Protein AF-A0A532C6H3-F1 (afdb_monomer_lite)

Secondary structure (DSSP, 8-state):
-EEEEEETTEEEEEEEEEPTTS-EEEEEE-GGGTTSSTT-B---TT--BSSHHHHHHHHHHHHHHHHHHHHHHHHTT-----

pLDDT: mean 78.3, std 17.03, range [35.47, 93.5]

Structure (mmCIF, N/CA/C/O backbone):
data_AF-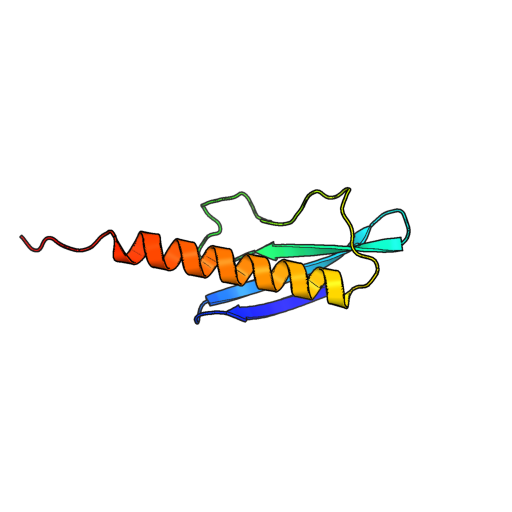A0A532C6H3-F1
#
_entry.id   AF-A0A532C6H3-F1
#
loop_
_atom_site.group_PDB
_atom_site.id
_atom_site.type_symbol
_atom_site.label_atom_id
_atom_site.label_alt_id
_atom_site.label_comp_id
_atom_site.label_asym_id
_atom_site.label_entity_id
_atom_site.label_seq_id
_atom_site.pdbx_PDB_ins_code
_atom_site.Cartn_x
_atom_site.Cartn_y
_atom_site.Cartn_z
_atom_site.occupancy
_atom_site.B_iso_or_equiv
_atom_site.auth_seq_id
_atom_site.auth_comp_id
_atom_site.auth_asym_id
_atom_site.auth_atom_id
_atom_site.pdbx_PDB_model_num
ATOM 1 N N . MET A 1 1 ? 4.369 -8.504 -4.920 1.00 89.62 1 MET A N 1
ATOM 2 C CA . MET A 1 1 ? 4.399 -8.926 -3.507 1.00 89.62 1 MET A CA 1
ATOM 3 C C . MET A 1 1 ? 3.153 -8.415 -2.811 1.00 89.62 1 MET A C 1
ATOM 5 O O . MET A 1 1 ? 2.847 -7.238 -2.949 1.00 89.62 1 MET A O 1
ATOM 9 N N . THR A 1 2 ? 2.449 -9.277 -2.083 1.00 92.25 2 THR A N 1
ATOM 10 C CA . THR A 1 2 ? 1.298 -8.877 -1.262 1.00 92.25 2 THR A CA 1
ATOM 11 C C . THR A 1 2 ? 1.658 -9.053 0.201 1.00 92.25 2 THR A C 1
ATOM 13 O O . THR A 1 2 ? 2.180 -10.097 0.581 1.00 92.25 2 THR A O 1
ATOM 16 N N . GLU A 1 3 ? 1.376 -8.043 1.011 1.00 92.88 3 GLU A N 1
ATOM 17 C CA . GLU A 1 3 ? 1.640 -8.037 2.445 1.00 92.88 3 GLU A CA 1
ATOM 18 C C . GLU A 1 3 ? 0.367 -7.641 3.190 1.00 92.88 3 GLU A C 1
ATOM 20 O O . GLU A 1 3 ? -0.419 -6.818 2.723 1.00 92.88 3 GLU A O 1
ATOM 25 N N . THR A 1 4 ? 0.131 -8.262 4.343 1.00 93.50 4 THR A N 1
ATOM 26 C CA . THR A 1 4 ? -0.957 -7.873 5.241 1.00 93.50 4 THR A CA 1
ATOM 27 C C . THR A 1 4 ? -0.359 -7.196 6.460 1.00 93.50 4 THR A C 1
ATOM 29 O O . THR A 1 4 ? 0.467 -7.778 7.157 1.00 93.50 4 THR A O 1
ATOM 32 N N . CYS A 1 5 ? -0.822 -5.986 6.734 1.00 91.94 5 CYS A N 1
ATOM 33 C CA . CYS A 1 5 ? -0.420 -5.160 7.859 1.00 91.94 5 CYS A CA 1
ATOM 34 C C . CYS A 1 5 ? -1.657 -4.788 8.688 1.00 91.94 5 CYS A C 1
ATOM 36 O O . CYS A 1 5 ? -2.799 -4.976 8.260 1.00 91.94 5 CYS A O 1
ATOM 38 N N . TYR A 1 6 ? -1.434 -4.195 9.859 1.00 91.75 6 TYR A N 1
ATOM 39 C CA . TYR A 1 6 ? -2.506 -3.654 10.690 1.00 91.75 6 TYR A CA 1
ATOM 40 C C . TYR A 1 6 ? -2.217 -2.202 11.055 1.00 91.75 6 TYR A C 1
ATOM 42 O O . TYR A 1 6 ? -1.088 -1.838 11.386 1.00 91.75 6 TYR A O 1
ATOM 50 N N . ALA A 1 7 ? -3.248 -1.367 11.005 1.00 90.06 7 ALA A N 1
ATOM 51 C CA . ALA A 1 7 ? -3.197 0.016 11.459 1.00 90.06 7 ALA A CA 1
ATOM 52 C C . ALA A 1 7 ? -4.508 0.347 12.170 1.00 90.06 7 ALA A C 1
ATOM 54 O O . ALA A 1 7 ? -5.572 -0.012 11.680 1.00 90.06 7 ALA A O 1
ATOM 55 N N . LYS A 1 8 ? -4.439 0.996 13.342 1.00 87.62 8 LYS A N 1
ATOM 56 C CA . LYS A 1 8 ? -5.626 1.359 14.148 1.00 87.62 8 LYS A CA 1
ATOM 57 C C . LYS A 1 8 ? -6.582 0.170 14.402 1.00 87.62 8 LYS A C 1
ATOM 59 O O . LYS A 1 8 ? -7.795 0.332 14.414 1.00 87.62 8 LYS A O 1
ATOM 64 N N . GLY A 1 9 ? -6.035 -1.041 14.557 1.00 88.69 9 GLY A N 1
ATOM 65 C CA . GLY A 1 9 ? -6.820 -2.272 14.746 1.00 88.69 9 GLY A CA 1
ATOM 66 C C . GLY A 1 9 ? -7.532 -2.794 13.490 1.00 88.69 9 GLY A C 1
ATOM 67 O O . GLY A 1 9 ? -8.272 -3.766 13.580 1.00 88.69 9 GLY A O 1
ATOM 68 N N . LYS A 1 10 ? -7.309 -2.178 12.324 1.00 89.62 10 LYS A N 1
ATOM 69 C CA . LYS A 1 10 ? -7.922 -2.531 11.039 1.00 89.62 10 LYS A CA 1
ATOM 70 C C . LYS A 1 10 ? -6.912 -3.221 10.127 1.00 89.62 10 LYS A C 1
ATOM 72 O O . LYS A 1 10 ? -5.727 -2.869 10.118 1.00 89.62 10 LYS A O 1
ATOM 77 N N . LYS A 1 11 ? -7.381 -4.205 9.355 1.00 91.62 11 LYS A N 1
ATOM 78 C CA . LYS A 1 11 ? -6.550 -4.966 8.409 1.00 91.62 11 LYS A CA 1
ATOM 79 C C . LYS A 1 11 ? -6.274 -4.139 7.155 1.00 91.62 11 LYS A C 1
ATOM 81 O O . LYS A 1 11 ? -7.205 -3.754 6.458 1.00 91.62 11 LYS A O 1
ATOM 86 N N . VAL A 1 12 ? -5.003 -3.938 6.826 1.00 91.25 12 VAL A N 1
ATOM 87 C CA . VAL A 1 12 ? -4.547 -3.242 5.616 1.00 91.25 12 VAL A CA 1
ATOM 88 C C . VAL A 1 12 ? -3.801 -4.235 4.734 1.00 91.25 12 VAL A C 1
ATOM 90 O O . VAL A 1 12 ? -2.857 -4.878 5.178 1.00 91.25 12 VAL A O 1
ATOM 93 N N . ILE A 1 13 ? -4.213 -4.370 3.482 1.00 92.56 13 ILE A N 1
ATOM 94 C CA . ILE A 1 13 ? -3.547 -5.214 2.490 1.00 92.56 13 ILE A CA 1
ATOM 95 C C . ILE A 1 13 ? -2.741 -4.296 1.581 1.00 92.56 13 ILE A C 1
ATOM 97 O O . ILE A 1 13 ? -3.312 -3.404 0.961 1.00 92.56 13 ILE A O 1
ATOM 101 N N . LEU A 1 14 ? -1.431 -4.505 1.507 1.00 92.25 14 LEU A N 1
ATOM 102 C CA . LEU A 1 14 ? -0.531 -3.807 0.598 1.00 92.25 14 LEU A CA 1
ATOM 103 C C . LEU A 1 14 ? -0.210 -4.716 -0.585 1.00 92.25 14 LEU A C 1
ATOM 105 O O . LEU A 1 14 ? 0.256 -5.840 -0.407 1.00 92.25 14 LEU A O 1
ATOM 109 N N . VAL A 1 15 ? -0.421 -4.222 -1.799 1.00 91.56 15 VAL A N 1
ATOM 110 C CA . VAL A 1 15 ? -0.076 -4.919 -3.039 1.00 91.56 15 VAL A CA 1
ATOM 111 C C . VAL A 1 15 ? 0.998 -4.110 -3.742 1.00 91.56 15 VAL A C 1
ATOM 113 O O . VAL A 1 15 ? 0.763 -2.992 -4.187 1.00 91.56 15 VAL A O 1
ATOM 116 N N . THR A 1 16 ? 2.199 -4.675 -3.806 1.00 91.38 16 THR A N 1
ATOM 117 C CA . THR A 1 16 ? 3.386 -4.041 -4.380 1.00 91.38 16 THR A CA 1
ATOM 118 C C . THR A 1 16 ? 3.776 -4.727 -5.678 1.00 91.38 16 THR A C 1
ATOM 120 O O . THR A 1 16 ? 3.892 -5.953 -5.736 1.00 91.38 16 THR A O 1
ATOM 123 N N . SER A 1 17 ? 4.026 -3.944 -6.717 1.00 91.06 17 SER A N 1
ATOM 124 C CA . SER A 1 17 ? 4.449 -4.422 -8.029 1.00 91.06 17 SER A CA 1
ATOM 125 C C . SER A 1 17 ? 5.430 -3.445 -8.657 1.00 91.06 17 SER A C 1
ATOM 127 O O . SER A 1 17 ? 5.293 -2.231 -8.501 1.00 91.06 17 SER A O 1
ATOM 129 N N . GLN A 1 18 ? 6.388 -3.960 -9.417 1.00 91.44 18 GLN A N 1
ATOM 130 C CA . GLN A 1 18 ? 7.234 -3.117 -10.248 1.00 91.44 18 GLN A CA 1
ATOM 131 C C . GLN A 1 18 ? 6.466 -2.712 -11.516 1.00 91.44 18 GLN A C 1
ATOM 133 O O . GLN A 1 18 ? 5.833 -3.549 -12.158 1.00 91.44 18 GLN A O 1
ATOM 138 N N . ILE A 1 19 ? 6.498 -1.427 -11.864 1.00 87.88 19 ILE A N 1
ATOM 139 C CA . ILE A 1 19 ? 5.880 -0.875 -13.075 1.00 87.88 19 ILE A CA 1
ATOM 140 C C . ILE A 1 19 ? 6.935 -0.640 -14.162 1.00 87.88 19 ILE A C 1
ATOM 142 O O . ILE 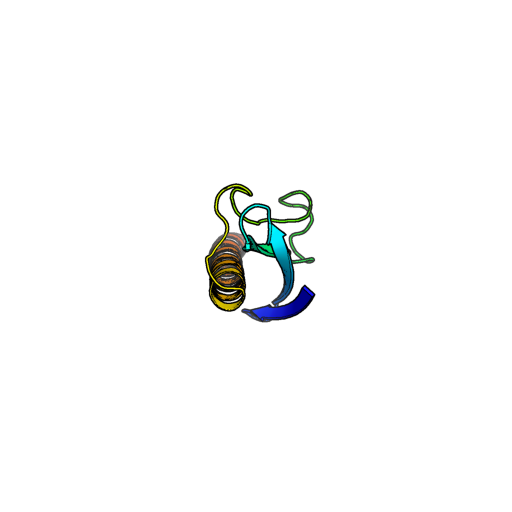A 1 19 ? 8.145 -0.736 -13.926 1.00 87.88 19 ILE A O 1
ATOM 146 N N . LYS A 1 20 ? 6.477 -0.293 -15.373 1.00 81.81 20 LYS A N 1
ATOM 147 C CA . LYS A 1 20 ? 7.360 0.127 -16.471 1.00 81.81 20 LYS A CA 1
ATOM 148 C C . LYS A 1 20 ? 8.318 1.220 -15.976 1.00 81.81 20 LYS A C 1
ATOM 150 O O . LYS A 1 20 ? 7.919 2.078 -15.191 1.00 81.81 20 LYS A O 1
ATOM 155 N N . ASN A 1 21 ? 9.562 1.196 -16.462 1.00 84.06 21 ASN A N 1
ATOM 156 C CA . ASN A 1 21 ? 10.661 2.082 -16.044 1.00 84.06 21 ASN A CA 1
ATOM 157 C C . ASN A 1 21 ? 11.358 1.705 -14.716 1.00 84.06 21 ASN A C 1
ATOM 159 O O . ASN A 1 21 ? 12.001 2.548 -14.096 1.00 84.06 21 ASN A O 1
ATOM 163 N N . GLY A 1 22 ? 11.213 0.459 -14.249 1.00 86.62 22 GLY A N 1
ATOM 164 C CA . GLY A 1 22 ? 11.937 -0.063 -13.079 1.00 86.62 22 GLY A CA 1
ATOM 165 C C . GLY A 1 22 ? 11.480 0.502 -11.729 1.00 86.62 22 GLY A C 1
ATOM 166 O O . GLY A 1 22 ? 12.051 0.160 -10.695 1.00 86.62 22 GLY A O 1
ATOM 167 N N . LYS A 1 23 ? 10.444 1.345 -11.734 1.00 90.94 23 LYS A N 1
ATOM 168 C C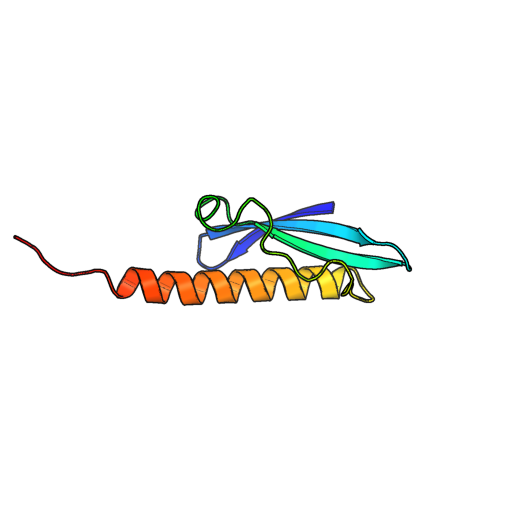A . LYS A 1 23 ? 9.855 1.963 -10.545 1.00 90.94 23 LYS A CA 1
ATOM 169 C C . LYS A 1 23 ? 8.917 0.999 -9.825 1.00 90.94 23 LYS A C 1
ATOM 171 O O . L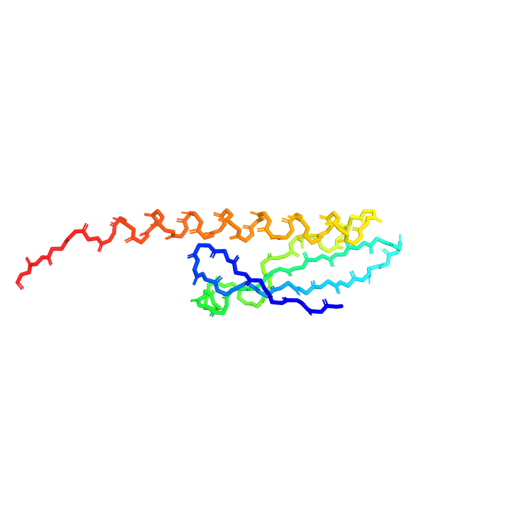YS A 1 23 ? 8.396 0.060 -10.417 1.00 90.94 23 LYS A O 1
ATOM 176 N N . TRP A 1 24 ? 8.644 1.282 -8.561 1.00 91.94 24 TRP A N 1
ATOM 177 C CA . TRP A 1 24 ? 7.798 0.481 -7.687 1.00 91.94 24 TRP A CA 1
ATOM 178 C C . TRP A 1 24 ? 6.474 1.178 -7.407 1.00 91.94 24 TRP A C 1
ATOM 180 O O . TRP A 1 24 ? 6.442 2.347 -7.032 1.00 91.94 24 TRP A O 1
ATOM 190 N N . LEU A 1 25 ? 5.374 0.457 -7.566 1.00 90.06 25 LEU A N 1
ATOM 191 C CA . LEU A 1 25 ? 4.042 0.907 -7.190 1.00 90.06 25 LEU A CA 1
ATOM 192 C C . LEU A 1 25 ? 3.536 0.029 -6.051 1.00 90.06 25 LEU A C 1
ATOM 194 O O . LEU A 1 25 ? 3.682 -1.191 -6.091 1.00 90.06 25 LEU A O 1
ATOM 198 N N . CYS A 1 26 ? 2.938 0.655 -5.045 1.00 90.56 26 CYS A N 1
ATOM 199 C CA . CYS A 1 26 ? 2.264 -0.044 -3.966 1.00 90.56 26 CYS A CA 1
ATOM 200 C C . CYS A 1 26 ? 0.882 0.567 -3.766 1.00 90.56 26 CYS A C 1
ATOM 202 O O . CYS A 1 26 ? 0.736 1.781 -3.599 1.00 90.56 26 CYS A O 1
ATOM 204 N N . THR A 1 27 ? -0.128 -0.287 -3.795 1.00 90.12 27 THR A N 1
ATOM 205 C CA . THR A 1 27 ? -1.525 0.061 -3.559 1.00 90.12 27 THR A CA 1
ATOM 206 C C . THR A 1 27 ? -1.974 -0.542 -2.240 1.00 90.12 27 THR A C 1
ATOM 208 O O . THR A 1 27 ? -1.490 -1.609 -1.862 1.00 90.12 27 THR A O 1
ATOM 211 N N . PHE A 1 28 ? -2.912 0.104 -1.549 1.00 89.12 28 PHE A N 1
ATOM 212 C CA . PHE A 1 28 ? -3.495 -0.455 -0.334 1.00 89.12 28 PHE A CA 1
ATOM 213 C C . PHE A 1 28 ? -4.997 -0.697 -0.486 1.00 89.12 28 PHE A C 1
ATOM 215 O O . PHE A 1 28 ? -5.690 0.029 -1.204 1.00 89.12 28 PHE A O 1
ATOM 222 N N . SER A 1 29 ? -5.488 -1.688 0.250 1.00 88.38 29 SER A N 1
ATOM 223 C CA . SER A 1 29 ? -6.908 -2.009 0.376 1.00 88.38 29 SER A CA 1
ATOM 224 C C . SER A 1 29 ? -7.225 -2.312 1.834 1.00 88.38 29 SER A C 1
ATOM 226 O O . SER A 1 29 ? -6.446 -2.967 2.526 1.00 88.38 29 SER A O 1
ATOM 228 N N . ILE A 1 30 ? -8.378 -1.853 2.307 1.00 88.19 30 ILE A N 1
ATOM 229 C CA . ILE A 1 30 ? -8.855 -2.118 3.666 1.00 88.19 30 ILE A CA 1
ATOM 230 C C . ILE A 1 30 ? -10.198 -2.837 3.509 1.00 88.19 30 ILE A C 1
ATOM 232 O O . ILE A 1 30 ? -11.160 -2.193 3.094 1.00 88.19 30 ILE A O 1
ATOM 236 N N . PRO A 1 31 ? -10.280 -4.160 3.759 1.00 86.19 31 PRO A N 1
ATOM 237 C CA . PRO A 1 31 ? -11.467 -4.960 3.438 1.00 86.19 31 PRO A CA 1
ATOM 238 C C . PRO A 1 31 ? -12.761 -4.427 4.061 1.00 86.19 31 PRO A C 1
ATOM 240 O O . PRO A 1 31 ? -13.812 -4.469 3.430 1.00 86.19 31 PRO A O 1
ATOM 243 N N . GLU A 1 32 ? -12.667 -3.859 5.262 1.00 83.62 32 GLU A N 1
ATOM 244 C CA . GLU A 1 32 ? -13.790 -3.247 5.984 1.00 83.62 32 GLU A CA 1
ATOM 245 C C . GLU A 1 32 ? -14.359 -1.999 5.285 1.00 83.62 32 GLU A C 1
ATOM 247 O O . GLU A 1 32 ? -15.497 -1.623 5.534 1.00 83.62 32 GLU A O 1
ATOM 252 N N . PHE A 1 33 ? -13.599 -1.388 4.372 1.00 77.06 33 PHE A N 1
ATOM 253 C CA . PHE A 1 33 ? -13.999 -0.218 3.582 1.00 77.06 33 PHE A CA 1
ATOM 254 C C . PHE A 1 33 ? -14.104 -0.535 2.084 1.00 77.06 33 PHE A C 1
ATOM 256 O O . PHE A 1 33 ? -14.115 0.369 1.250 1.00 77.06 33 PHE A O 1
ATOM 263 N N . SER A 1 34 ? -14.184 -1.821 1.727 1.00 67.06 34 SER A N 1
ATOM 264 C CA . SER A 1 34 ? -14.240 -2.297 0.336 1.00 67.06 34 SER A CA 1
ATOM 265 C C . SER A 1 34 ? -15.426 -1.744 -0.466 1.00 67.06 34 SER A C 1
ATOM 267 O O . SER A 1 34 ? -15.324 -1.618 -1.684 1.00 67.06 34 SER A O 1
ATOM 269 N N . HIS A 1 35 ? -16.507 -1.344 0.208 1.00 62.72 35 HIS A N 1
ATOM 270 C CA . HIS A 1 35 ? -17.688 -0.731 -0.407 1.00 62.72 35 HIS A CA 1
ATOM 271 C C . HIS A 1 35 ? -17.483 0.719 -0.872 1.00 62.72 35 HIS A C 1
ATOM 273 O O . HIS A 1 35 ? -18.297 1.212 -1.646 1.00 62.72 35 HIS A O 1
ATOM 279 N N . LEU A 1 36 ? -16.434 1.410 -0.408 1.00 56.97 36 LEU A N 1
ATOM 280 C CA . LEU A 1 36 ? -16.266 2.844 -0.660 1.00 56.97 36 LEU A CA 1
ATOM 281 C C . LEU A 1 36 ? -15.457 3.177 -1.917 1.00 56.97 36 LEU A C 1
ATOM 283 O O . LEU A 1 36 ? -15.576 4.301 -2.386 1.00 56.97 36 LEU A O 1
ATOM 287 N N . ASP A 1 37 ? -14.639 2.264 -2.460 1.00 53.47 37 ASP A N 1
ATOM 288 C CA . ASP A 1 37 ? -13.736 2.637 -3.565 1.00 53.47 37 ASP A CA 1
ATOM 289 C C . ASP A 1 37 ? -13.133 1.442 -4.336 1.00 53.47 37 ASP A C 1
ATOM 291 O O . ASP A 1 37 ? -11.918 1.328 -4.467 1.00 53.47 37 ASP A O 1
ATOM 295 N N . GLY A 1 38 ? -13.958 0.494 -4.802 1.00 48.19 38 GLY A N 1
ATOM 296 C CA . GLY A 1 38 ? -13.615 -0.359 -5.958 1.00 48.19 38 GLY A CA 1
ATOM 297 C C . GLY A 1 38 ? -12.244 -1.062 -5.969 1.00 48.19 38 GLY A C 1
ATOM 298 O O . GLY A 1 38 ? -11.695 -1.307 -7.039 1.00 48.19 38 GLY A O 1
ATOM 299 N N . GLY A 1 39 ? -11.685 -1.406 -4.807 1.00 53.50 39 GLY A N 1
ATOM 300 C CA . GLY A 1 39 ? -10.638 -2.418 -4.668 1.00 53.50 39 GLY A CA 1
ATOM 301 C C . GLY A 1 39 ? -9.205 -1.949 -4.407 1.00 53.50 39 GLY A C 1
ATOM 302 O O . GLY A 1 39 ? -8.493 -2.696 -3.739 1.00 53.50 39 GLY A O 1
ATOM 303 N N . LEU A 1 40 ? -8.745 -0.765 -4.825 1.00 56.59 40 LEU A N 1
ATOM 304 C CA . LEU A 1 40 ? -7.350 -0.329 -4.599 1.00 56.59 40 LEU A CA 1
ATOM 305 C C . LEU A 1 40 ? -7.251 1.201 -4.482 1.00 56.59 40 LEU A C 1
ATOM 307 O O . LEU A 1 40 ? -7.169 1.908 -5.483 1.00 56.59 40 LEU A O 1
ATOM 311 N N . GLN A 1 41 ? -7.160 1.727 -3.257 1.00 66.00 41 GLN A N 1
ATOM 312 C CA . GLN A 1 41 ? -6.964 3.163 -3.025 1.00 66.00 41 GLN A CA 1
ATOM 313 C C . GLN A 1 41 ? -5.484 3.516 -3.202 1.00 66.00 41 GLN A C 1
ATOM 315 O O . GLN A 1 41 ? -4.737 3.704 -2.242 1.00 66.00 41 GLN A O 1
ATOM 320 N N . GLY A 1 42 ? -4.986 3.565 -4.433 1.00 58.19 42 GLY A N 1
ATOM 321 C CA . GLY A 1 42 ? -3.555 3.340 -4.638 1.00 58.19 42 GLY A CA 1
ATOM 322 C C . GLY A 1 42 ? -2.892 4.088 -5.774 1.00 58.19 42 GLY A C 1
ATOM 323 O O . GLY A 1 42 ? -2.430 3.430 -6.686 1.00 58.19 42 GLY A O 1
ATOM 324 N N . GLN A 1 43 ? -2.723 5.407 -5.618 1.00 62.38 43 GLN A N 1
ATOM 325 C CA . GLN A 1 43 ? -1.814 6.265 -6.398 1.00 62.38 43 GLN A CA 1
ATOM 326 C C . GLN A 1 43 ? -2.027 6.285 -7.924 1.00 62.38 43 GLN A C 1
ATOM 328 O O . GLN A 1 43 ? -2.521 5.358 -8.549 1.00 62.38 43 GLN A O 1
ATOM 333 N N . ASP A 1 44 ? -1.627 7.390 -8.546 1.00 64.88 44 ASP A N 1
ATOM 334 C CA . ASP A 1 44 ? -1.534 7.459 -9.999 1.00 64.88 44 ASP A CA 1
ATOM 335 C C . ASP A 1 44 ? -0.503 6.417 -10.492 1.00 64.88 44 ASP A C 1
ATOM 337 O O . ASP A 1 44 ? 0.650 6.465 -10.048 1.00 64.88 44 ASP A O 1
ATOM 341 N N . PRO A 1 45 ? -0.865 5.475 -11.382 1.00 63.81 45 PRO A N 1
ATOM 342 C CA . PRO A 1 45 ? 0.034 4.406 -11.821 1.00 63.81 45 PRO A CA 1
ATOM 343 C C . PRO A 1 45 ? 1.268 4.922 -12.583 1.00 63.81 45 PRO A C 1
ATOM 345 O O . PRO A 1 45 ? 2.254 4.196 -12.709 1.00 63.81 45 PRO A O 1
ATOM 348 N N . SER A 1 46 ? 1.265 6.178 -13.048 1.00 63.88 46 SER A N 1
ATOM 349 C CA . SER A 1 46 ? 2.439 6.857 -13.621 1.00 63.88 46 SER A CA 1
ATOM 350 C C . SER A 1 46 ? 3.439 7.365 -12.570 1.00 63.88 46 SER A C 1
ATOM 352 O O . SER A 1 46 ? 4.598 7.640 -12.903 1.00 63.88 46 SER A O 1
ATOM 354 N N . LYS A 1 47 ? 3.046 7.459 -11.293 1.00 73.19 47 LYS A N 1
ATOM 355 C CA . LYS A 1 47 ? 3.878 7.942 -10.177 1.00 73.19 47 LYS A CA 1
ATOM 356 C C . LYS A 1 47 ? 4.434 6.800 -9.322 1.00 73.19 47 LYS A C 1
ATOM 358 O O . LYS A 1 47 ? 4.206 6.726 -8.120 1.00 73.19 47 LYS A O 1
ATOM 363 N N . GLY A 1 48 ? 5.217 5.915 -9.937 1.00 81.69 48 GLY A N 1
ATOM 364 C CA . GLY A 1 48 ? 5.999 4.923 -9.192 1.00 81.69 48 GLY A CA 1
ATOM 365 C C . GLY A 1 48 ? 7.167 5.536 -8.401 1.00 81.69 48 GLY A C 1
ATOM 366 O O . GLY A 1 48 ? 7.707 6.587 -8.759 1.00 81.69 48 GLY A O 1
ATOM 367 N N . HIS A 1 49 ? 7.592 4.832 -7.356 1.00 88.62 49 HIS A N 1
ATOM 368 C CA . HIS A 1 49 ? 8.706 5.167 -6.468 1.00 88.62 49 HIS A CA 1
ATOM 369 C C . HIS A 1 49 ? 10.011 4.526 -6.941 1.00 88.62 49 HIS A C 1
ATOM 371 O O . HIS A 1 49 ? 10.007 3.559 -7.700 1.00 88.62 49 HIS A O 1
ATOM 377 N N . LYS A 1 50 ? 11.154 5.061 -6.503 1.00 91.19 50 LYS A N 1
ATOM 378 C CA . LYS A 1 50 ? 12.473 4.514 -6.868 1.00 91.19 50 LYS A CA 1
ATOM 379 C C . LYS A 1 50 ? 12.742 3.164 -6.207 1.00 91.19 50 LYS A C 1
ATOM 381 O O . LYS A 1 50 ? 13.373 2.310 -6.820 1.00 91.19 50 LYS A O 1
ATOM 386 N N . THR A 1 51 ? 12.259 2.976 -4.981 1.00 93.31 51 THR A N 1
ATOM 387 C CA . THR A 1 51 ? 12.473 1.757 -4.201 1.00 93.31 51 THR A CA 1
ATOM 388 C C . THR A 1 51 ? 11.151 1.115 -3.807 1.00 93.31 51 THR A C 1
ATOM 390 O O . THR A 1 51 ? 10.116 1.778 -3.694 1.00 93.31 51 THR A O 1
ATOM 393 N N . GLU A 1 52 ? 11.195 -0.195 -3.583 1.00 92.81 52 GLU A N 1
ATOM 394 C CA . GLU A 1 52 ? 10.053 -0.950 -3.079 1.00 92.81 52 GLU A CA 1
ATOM 395 C C . GLU A 1 52 ? 9.629 -0.456 -1.687 1.00 92.81 52 GLU A C 1
ATOM 397 O O . GLU A 1 52 ? 8.438 -0.308 -1.412 1.00 92.81 52 GLU A O 1
ATOM 402 N N . TRP A 1 53 ? 10.608 -0.135 -0.836 1.00 91.94 53 TRP A N 1
ATOM 403 C CA . TRP A 1 53 ? 10.386 0.383 0.512 1.00 91.94 53 TRP A CA 1
ATOM 404 C C . TRP A 1 53 ? 9.641 1.723 0.516 1.00 91.94 53 TRP A C 1
ATOM 406 O O . TRP A 1 53 ? 8.690 1.884 1.283 1.00 91.94 53 TRP A O 1
ATOM 416 N N . ASP A 1 54 ? 10.016 2.660 -0.362 1.00 92.19 54 ASP A N 1
ATOM 417 C CA . ASP A 1 54 ? 9.325 3.949 -0.509 1.00 92.19 54 ASP A CA 1
ATOM 418 C C . ASP A 1 54 ? 7.867 3.754 -0.929 1.00 92.19 54 ASP A C 1
ATOM 420 O O . ASP A 1 54 ? 6.961 4.348 -0.338 1.00 92.19 54 ASP A O 1
ATOM 424 N N . ALA A 1 55 ? 7.628 2.875 -1.910 1.00 91.62 55 ALA A N 1
ATOM 425 C CA . ALA A 1 55 ? 6.282 2.579 -2.383 1.00 91.62 55 ALA A CA 1
ATOM 426 C C . ALA A 1 55 ? 5.403 2.052 -1.239 1.00 91.62 55 ALA A C 1
ATOM 428 O O . ALA A 1 55 ? 4.313 2.580 -1.002 1.00 91.62 55 ALA A O 1
ATOM 429 N N . ARG A 1 56 ? 5.892 1.049 -0.496 1.00 91.88 56 ARG A N 1
ATOM 430 C CA . ARG A 1 56 ? 5.169 0.455 0.639 1.00 91.88 56 ARG A CA 1
ATOM 431 C C . ARG A 1 56 ? 4.930 1.456 1.761 1.00 91.88 56 ARG A C 1
ATOM 433 O O . ARG A 1 56 ? 3.807 1.566 2.248 1.00 91.88 56 ARG A O 1
ATOM 440 N N . SER A 1 57 ? 5.962 2.205 2.147 1.00 92.31 57 SER A N 1
ATOM 441 C CA . SER A 1 57 ? 5.880 3.200 3.221 1.00 92.31 57 SER A CA 1
ATOM 442 C C . SER A 1 57 ? 4.848 4.275 2.891 1.00 92.31 57 SER A C 1
ATOM 444 O O . SER A 1 57 ? 4.006 4.610 3.725 1.00 92.31 57 SER A O 1
ATOM 446 N N . ASN A 1 58 ? 4.846 4.753 1.643 1.00 91.12 58 ASN A N 1
ATOM 447 C CA . ASN A 1 58 ? 3.859 5.710 1.167 1.00 91.12 58 ASN A CA 1
ATOM 448 C C . ASN A 1 58 ? 2.434 5.132 1.195 1.00 91.12 58 ASN A C 1
ATOM 450 O O . ASN A 1 58 ? 1.523 5.765 1.732 1.00 91.12 58 ASN A O 1
ATOM 454 N N . ALA A 1 59 ? 2.235 3.921 0.664 1.00 90.56 59 ALA A N 1
ATOM 455 C CA . ALA A 1 59 ? 0.931 3.261 0.656 1.00 90.56 59 ALA A CA 1
ATOM 456 C C . ALA A 1 59 ? 0.394 3.038 2.078 1.00 90.56 59 ALA A C 1
ATOM 458 O O . ALA A 1 59 ? -0.763 3.352 2.360 1.00 90.56 59 ALA A O 1
ATOM 459 N N . PHE A 1 60 ? 1.245 2.581 2.997 1.00 91.44 60 PHE A N 1
ATOM 460 C CA . PHE A 1 60 ? 0.871 2.363 4.390 1.00 91.44 60 PHE A CA 1
ATOM 461 C C . PHE A 1 60 ? 0.555 3.671 5.128 1.00 91.44 60 PHE A C 1
ATOM 463 O O . PHE A 1 60 ? -0.414 3.735 5.886 1.00 91.44 60 PHE A O 1
ATOM 470 N N . GLN A 1 61 ? 1.312 4.745 4.885 1.00 91.69 61 GLN A N 1
ATOM 471 C CA . GLN A 1 61 ? 1.013 6.063 5.450 1.00 91.69 61 GLN A CA 1
ATOM 472 C C . GLN A 1 61 ? -0.343 6.593 4.965 1.00 91.69 61 GLN A C 1
ATOM 474 O O . GLN A 1 61 ? -1.118 7.121 5.761 1.00 91.69 61 GLN A O 1
ATOM 479 N N . ARG A 1 62 ? -0.671 6.406 3.682 1.00 88.62 62 ARG A N 1
ATOM 480 C CA . ARG A 1 62 ? -1.987 6.778 3.144 1.00 88.62 62 ARG A CA 1
ATOM 481 C C . ARG A 1 62 ? -3.112 5.942 3.756 1.00 88.62 62 ARG A C 1
ATOM 483 O O . ARG A 1 62 ? -4.142 6.511 4.105 1.00 88.62 62 ARG A O 1
ATOM 490 N N . ALA A 1 63 ? -2.898 4.642 3.963 1.00 88.38 63 ALA A N 1
ATOM 491 C CA . ALA A 1 63 ? -3.858 3.790 4.664 1.00 88.38 63 ALA A CA 1
ATOM 492 C C . ALA A 1 63 ? -4.126 4.291 6.093 1.00 88.38 63 ALA A C 1
ATOM 494 O O . ALA A 1 63 ? -5.277 4.357 6.516 1.00 88.38 63 ALA A O 1
ATOM 495 N N . LYS A 1 64 ? -3.083 4.717 6.824 1.00 90.38 64 LYS A N 1
ATOM 496 C CA . LYS A 1 64 ? -3.243 5.326 8.155 1.00 90.38 64 LYS A CA 1
ATOM 497 C C . LYS A 1 64 ? -4.086 6.598 8.114 1.00 90.38 64 LYS A C 1
ATOM 499 O O . LYS A 1 64 ? -4.988 6.727 8.928 1.00 90.38 64 LYS A O 1
ATOM 504 N N . LEU A 1 65 ? -3.813 7.508 7.175 1.00 88.19 65 LEU A N 1
ATOM 505 C CA . LEU A 1 65 ? -4.577 8.755 7.024 1.00 88.19 65 LEU A CA 1
ATOM 506 C C . LEU A 1 65 ? -6.043 8.495 6.661 1.00 88.19 65 LEU A C 1
ATOM 508 O O . LEU A 1 65 ? -6.932 9.168 7.174 1.00 88.19 65 LEU A O 1
ATOM 512 N N . PHE A 1 66 ? -6.295 7.511 5.796 1.00 86.12 66 PHE A N 1
ATOM 513 C CA . PHE A 1 66 ? -7.652 7.096 5.451 1.00 86.12 66 PHE A CA 1
ATOM 514 C C . PHE A 1 66 ? -8.409 6.595 6.685 1.00 86.12 66 PHE A C 1
ATOM 516 O O . PHE A 1 66 ? -9.535 7.020 6.935 1.00 86.12 66 PHE A O 1
ATOM 523 N N . LEU A 1 67 ? -7.772 5.738 7.487 1.00 86.75 67 LEU A N 1
ATOM 524 C CA . LEU A 1 67 ? -8.351 5.242 8.734 1.00 86.75 67 LEU A CA 1
ATOM 525 C C . LEU A 1 67 ? -8.591 6.362 9.748 1.00 86.75 67 LEU A C 1
ATOM 527 O O . LEU A 1 67 ? -9.627 6.364 10.399 1.00 86.75 67 LEU A O 1
ATOM 531 N N . ASP A 1 68 ? -7.671 7.318 9.861 1.00 86.62 68 ASP A N 1
ATOM 532 C CA . ASP A 1 68 ? -7.792 8.450 10.784 1.00 86.62 68 ASP A CA 1
ATOM 533 C C . ASP A 1 68 ? -8.994 9.342 10.426 1.00 86.62 68 ASP A C 1
ATOM 535 O O . ASP A 1 68 ? -9.856 9.591 11.265 1.00 86.62 68 ASP A O 1
ATOM 539 N N . ARG A 1 69 ? -9.144 9.694 9.139 1.00 79.62 69 ARG A N 1
ATOM 540 C CA . ARG A 1 69 ? -10.328 10.413 8.635 1.00 79.62 69 ARG A CA 1
ATOM 541 C C . ARG A 1 69 ? -11.614 9.604 8.811 1.00 79.62 69 ARG A C 1
ATOM 543 O O . ARG A 1 69 ? -12.657 10.166 9.128 1.00 79.62 69 ARG A O 1
ATOM 550 N N . SER A 1 70 ? -11.568 8.292 8.587 1.00 74.31 70 SER A N 1
ATOM 551 C CA . SER A 1 70 ? -12.747 7.448 8.772 1.00 74.31 70 SER A CA 1
ATOM 552 C C . SER A 1 70 ? -13.183 7.374 10.235 1.00 74.31 70 SER A C 1
ATOM 554 O O . SER A 1 70 ? -14.384 7.312 10.491 1.00 74.31 70 SER A O 1
ATOM 556 N N . GLN A 1 71 ? -12.248 7.364 11.190 1.00 66.69 71 GLN A N 1
ATOM 557 C CA . GLN A 1 71 ? -12.585 7.400 12.614 1.00 66.69 71 GLN A CA 1
ATOM 558 C C . GLN A 1 71 ? -13.284 8.713 12.981 1.00 66.69 71 GLN A C 1
ATOM 560 O O . GLN A 1 71 ? -14.303 8.668 13.665 1.00 66.69 71 GLN A O 1
ATOM 565 N N . ASP A 1 72 ? -12.809 9.841 12.450 1.00 58.94 72 ASP A N 1
ATOM 566 C CA . ASP A 1 72 ? -13.431 11.159 12.637 1.00 58.94 72 ASP A CA 1
ATOM 567 C C . ASP A 1 72 ? -14.892 11.181 12.142 1.00 58.94 72 ASP A C 1
ATOM 569 O O . ASP A 1 72 ? -15.806 11.567 12.869 1.00 58.94 72 ASP A O 1
A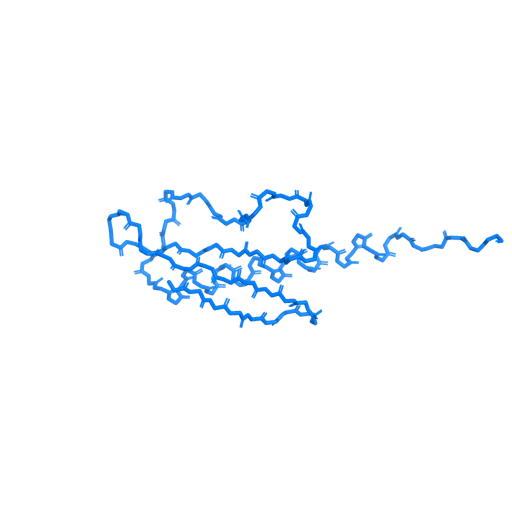TOM 573 N N . MET A 1 73 ? -15.149 10.606 10.961 1.00 53.47 73 MET A N 1
ATOM 574 C CA . MET A 1 73 ? -16.511 10.456 10.424 1.00 53.47 73 MET A CA 1
ATOM 575 C C . MET A 1 73 ? -17.396 9.507 11.247 1.00 53.47 73 MET A C 1
ATOM 577 O O . MET A 1 73 ? -18.609 9.690 11.299 1.00 53.47 73 MET A O 1
ATOM 581 N N . THR A 1 74 ? -16.811 8.500 11.900 1.00 51.94 74 THR A N 1
ATOM 582 C CA . THR A 1 74 ? -17.567 7.543 12.728 1.00 51.94 74 THR A CA 1
ATOM 583 C C . THR A 1 74 ? -17.880 8.121 14.115 1.00 51.94 74 THR A C 1
ATOM 585 O O . THR A 1 74 ? -18.907 7.789 14.699 1.00 51.94 74 THR A O 1
ATOM 588 N N . GLN A 1 75 ? -17.040 9.023 14.637 1.00 46.28 75 GLN A N 1
ATOM 589 C CA . GLN A 1 75 ? -17.309 9.751 15.885 1.00 46.28 75 GLN A CA 1
ATOM 590 C C . GLN A 1 75 ? -18.338 10.881 15.726 1.00 46.28 75 GLN A C 1
ATOM 592 O O . GLN A 1 75 ? -18.927 11.288 16.722 1.00 46.28 75 GLN A O 1
ATOM 597 N N . GLY A 1 76 ? -18.614 11.344 14.502 1.00 40.44 76 GLY A N 1
ATOM 598 C CA . GLY A 1 76 ? -19.673 12.322 14.214 1.00 40.44 76 GLY A CA 1
ATOM 599 C C . GLY A 1 76 ? -21.102 11.758 14.126 1.00 40.44 76 GLY A C 1
ATOM 600 O O . GLY A 1 76 ? -22.023 12.522 13.858 1.00 40.44 76 GLY A O 1
ATOM 601 N N . LEU A 1 77 ? -21.306 10.446 14.324 1.00 45.50 77 LEU A N 1
ATOM 602 C CA . LEU A 1 77 ? -22.595 9.751 14.128 1.00 45.50 77 LEU A CA 1
ATOM 603 C C . LEU A 1 77 ? -23.197 9.124 15.406 1.00 45.50 77 LEU A C 1
ATOM 605 O O . LEU A 1 77 ? -24.026 8.221 15.329 1.00 45.50 77 LEU A O 1
ATOM 609 N N . ALA A 1 78 ? -22.838 9.622 16.589 1.00 46.16 78 ALA A N 1
ATOM 610 C CA . ALA A 1 78 ? -23.622 9.408 17.811 1.00 46.16 78 ALA A CA 1
ATOM 611 C C . ALA A 1 78 ? -23.817 10.766 18.504 1.00 46.16 78 ALA A C 1
ATOM 613 O O . ALA A 1 78 ? -22.823 11.484 18.628 1.00 46.16 78 ALA A O 1
ATOM 614 N N . PRO A 1 79 ? -25.030 11.155 18.954 1.00 49.09 79 PRO A N 1
ATOM 615 C CA . PRO A 1 79 ? -26.125 10.322 19.475 1.00 49.09 79 PRO A CA 1
ATOM 616 C C . PRO A 1 79 ? -27.462 10.544 18.713 1.00 49.09 79 PRO A C 1
ATOM 618 O O . PRO 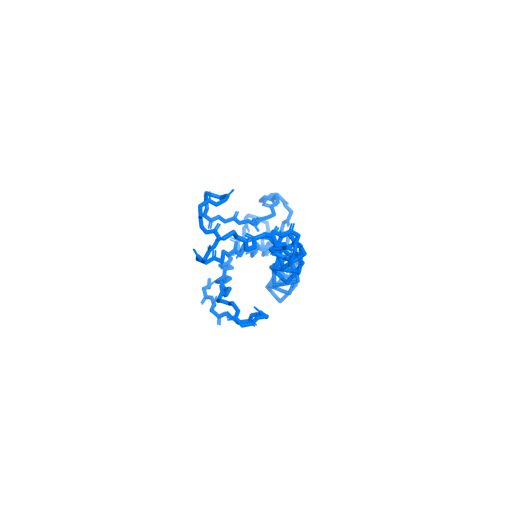A 1 79 ? -27.577 11.455 17.912 1.00 49.09 79 PRO A O 1
ATOM 621 N N . GLU A 1 80 ? -28.479 9.692 18.837 1.00 35.47 80 GLU A N 1
ATOM 622 C CA . GLU A 1 80 ? -29.549 9.932 19.812 1.00 35.47 80 GLU A CA 1
ATOM 623 C C . GLU A 1 80 ? -30.212 8.603 20.201 1.00 35.47 80 GLU A C 1
ATOM 625 O O . GLU A 1 80 ? -30.675 7.834 19.358 1.00 35.47 80 GLU A O 1
ATOM 630 N N . LYS A 1 81 ? -30.225 8.324 21.509 1.00 42.94 81 LYS A N 1
ATOM 631 C CA . LYS A 1 81 ? -31.181 7.391 22.102 1.00 42.94 81 LYS A CA 1
ATOM 632 C C . LYS A 1 81 ? -32.577 7.982 21.912 1.00 42.94 81 LYS A C 1
ATOM 634 O O . LYS A 1 81 ? -32.786 9.119 22.329 1.00 42.94 81 LYS A O 1
ATOM 639 N N . ILE A 1 82 ? -33.510 7.179 21.417 1.00 43.72 82 ILE A N 1
ATOM 640 C CA . ILE A 1 82 ? -34.938 7.327 21.712 1.00 43.72 82 ILE A CA 1
ATOM 641 C C . ILE A 1 82 ? -35.389 6.010 22.332 1.00 43.72 82 ILE A C 1
ATOM 643 O O . ILE A 1 82 ? -35.066 4.958 21.733 1.00 43.72 82 ILE A O 1
#

Sequence (82 aa):
MTETCYAKGKKVILVTSQIKNGKWLCTFSIPEFSHLDGGLQGQDPSKGHKTEWDARSNAFQRAKLFLDRSQDMTQGLAPEKI

Radius of gyration: 14.93 Å; chains: 1; bounding box: 47×21×39 Å

Foldseek 3Di:
DWDWDDDPNFIKIWDWDQDPPRFIWIWIDTPVCCVPDPGTPTDDSVDGHNDSVVNRVVNVVVVNVVVVVVVVVVVVPDDDDD